Protein AF-A0A1Y1MUL2-F1 (afdb_monomer)

InterPro domains:
  IPR002067 Mitochondrial carrier protein [PR00926] (22-40)
  IPR002067 Mitochondrial carrier protein [PR00926] (65-87)
  IPR002113 ADP/ATP carrier protein, eukaryotic type [PTHR45635] (1-94)
  IPR018108 Mitochondrial carrier protein, transmembrane region [PF00153] (6-52)
  IPR018108 Mitochondrial carrier protein, transmembrane region [PF00153] (57-95)
  IPR018108 Mitochondrial carrier protein, transmembrane region [PS50920] (1-49)
  IPR023395 Mitochondrial carrier protein domain superfamily [G3DSA:1.50.40.10] (1-100)
  IPR023395 Mitochondrial carrier protein domain superfamily [SSF103506] (2-96)

Sequence (100 aa):
EFSGLGNCLAKIFKSDGLVGLYRGFGVSVQGIIIYRAAFFGFYDTAKGILPDPKNTPIVVSWAIAQSVTTVAGIVSYPFDTVRRRMMMQSGRKKTEIIYK

Radius of gyration: 19.59 Å; Cα contacts (8 Å, |Δi|>4): 72; chains: 1; bounding box: 48×25×50 Å

Foldseek 3Di:
DAPDDVSVVVLLCVQPNPCLVCFLVVLVVVLVVQLVVQLVVQLVVVCVPDPDNPPDDPVVNVVSNVVSNVVSCVRSVVSVVVSVVRNVCRNPDPVPRPDD

Organism: Photinus pyralis (NCBI:txid7054)

pLDDT: mean 84.17, std 7.8, range [57.94, 93.19]

Structure (mmCIF, N/CA/C/O backbone):
data_AF-A0A1Y1MUL2-F1
#
_entry.id   AF-A0A1Y1MUL2-F1
#
loop_
_atom_site.group_PDB
_atom_site.id
_atom_site.type_symbol
_atom_site.label_atom_id
_atom_site.label_alt_id
_atom_site.label_comp_id
_atom_site.label_asym_id
_atom_site.label_entity_id
_atom_site.label_seq_id
_atom_site.pdbx_PDB_ins_code
_atom_site.Cartn_x
_atom_site.Cartn_y
_atom_site.Cartn_z
_atom_site.occupancy
_atom_site.B_iso_or_equiv
_atom_site.auth_seq_id
_atom_site.auth_comp_id
_atom_site.auth_asym_id
_atom_site.auth_atom_id
_atom_site.pdbx_PDB_model_num
ATOM 1 N N . GLU A 1 1 ? -18.047 10.915 16.333 1.00 73.75 1 GLU A N 1
ATOM 2 C CA . GLU A 1 1 ? -16.905 11.734 15.877 1.00 73.75 1 GLU A CA 1
ATOM 3 C C . GLU A 1 1 ? -15.685 11.575 16.781 1.00 73.75 1 GLU A C 1
ATOM 5 O O . GLU A 1 1 ? -15.825 11.066 17.902 1.00 73.75 1 GLU A O 1
ATOM 10 N N . PHE A 1 2 ? -14.515 11.957 16.260 1.00 87.62 2 PHE A N 1
ATOM 11 C CA . PHE A 1 2 ? -13.206 11.925 16.920 1.00 87.62 2 PHE A CA 1
ATOM 12 C C . PHE A 1 2 ? -12.630 13.345 16.955 1.00 87.62 2 PHE A C 1
ATOM 14 O O . PHE A 1 2 ? -12.674 14.032 15.942 1.00 87.62 2 PHE A O 1
ATOM 21 N N . SER A 1 3 ? -12.070 13.774 18.089 1.00 89.50 3 SER A N 1
ATOM 22 C CA . SER A 1 3 ? -11.489 15.122 18.241 1.00 89.50 3 SER A CA 1
ATOM 23 C C . SER A 1 3 ? -9.996 15.209 17.884 1.00 89.50 3 SER A C 1
ATOM 25 O O . SER A 1 3 ? -9.393 16.266 18.019 1.00 89.50 3 SER A O 1
ATOM 27 N N . GLY A 1 4 ? -9.375 14.095 17.486 1.00 93.19 4 GLY A N 1
ATOM 28 C CA . GLY A 1 4 ? -7.949 14.006 17.166 1.00 93.19 4 GLY A CA 1
ATOM 29 C C . GLY A 1 4 ? -7.442 12.562 17.154 1.00 93.19 4 GLY A C 1
ATOM 30 O O . GLY A 1 4 ? -8.192 11.631 17.464 1.00 93.19 4 GLY A O 1
ATOM 31 N N . LEU A 1 5 ? -6.157 12.374 16.828 1.00 90.56 5 LEU A N 1
ATOM 32 C CA . LEU A 1 5 ? -5.527 11.049 16.719 1.00 90.56 5 LEU A CA 1
ATOM 33 C C . LEU A 1 5 ? -5.602 10.259 18.036 1.00 90.56 5 LEU A C 1
ATOM 35 O O . LEU A 1 5 ? -6.038 9.111 18.038 1.00 90.56 5 LEU A O 1
ATOM 39 N N . GLY A 1 6 ? -5.241 10.887 19.162 1.00 91.56 6 GLY A N 1
ATOM 40 C CA . GLY A 1 6 ? -5.271 10.240 20.480 1.00 91.56 6 GLY A CA 1
ATOM 41 C C . GLY A 1 6 ? -6.682 9.828 20.915 1.00 91.56 6 GLY A C 1
ATOM 42 O O . GLY A 1 6 ? -6.875 8.723 21.414 1.00 91.56 6 GLY A O 1
ATOM 43 N N . ASN A 1 7 ? -7.687 10.672 20.645 1.00 91.94 7 ASN A N 1
ATOM 44 C CA . ASN A 1 7 ? -9.094 10.339 20.894 1.00 91.94 7 ASN A CA 1
ATOM 45 C C . ASN A 1 7 ? -9.538 9.157 20.018 1.00 91.94 7 ASN A C 1
ATOM 47 O O . ASN A 1 7 ? -10.161 8.226 20.520 1.00 91.94 7 ASN A O 1
ATOM 51 N N . CYS A 1 8 ? -9.159 9.148 18.736 1.00 88.81 8 CYS A N 1
ATOM 52 C CA . CYS A 1 8 ? -9.455 8.043 17.827 1.00 88.81 8 CYS A CA 1
ATOM 53 C C . CYS A 1 8 ? -8.899 6.710 18.340 1.00 88.81 8 CYS A C 1
ATOM 55 O O . CYS A 1 8 ? -9.660 5.759 18.518 1.00 88.81 8 CYS A O 1
ATOM 57 N N . LEU A 1 9 ? -7.606 6.666 18.674 1.00 89.50 9 LEU A N 1
ATOM 58 C CA . LEU A 1 9 ? -6.962 5.457 19.189 1.00 89.50 9 LEU A CA 1
ATOM 59 C C . LEU A 1 9 ? -7.618 4.969 20.487 1.00 89.50 9 LEU A C 1
ATOM 61 O O . LEU A 1 9 ? -7.996 3.802 20.573 1.00 89.50 9 LEU A O 1
ATOM 65 N N . ALA A 1 10 ? -7.822 5.857 21.465 1.00 90.38 10 ALA A N 1
ATOM 66 C CA . ALA A 1 10 ? -8.427 5.494 22.747 1.00 90.38 10 ALA A CA 1
ATOM 67 C C . ALA A 1 10 ? -9.876 4.998 22.592 1.00 90.38 10 ALA A C 1
ATOM 69 O O . ALA A 1 10 ? -10.278 4.022 23.228 1.00 90.38 10 ALA A O 1
ATOM 70 N N . LYS A 1 11 ? -10.666 5.646 21.729 1.00 88.25 11 LYS A N 1
ATOM 71 C CA . LYS A 1 11 ? -12.077 5.312 21.512 1.00 88.25 11 LYS A CA 1
ATOM 72 C C . LYS A 1 11 ? -12.247 3.987 20.771 1.00 88.25 11 LYS A C 1
ATOM 74 O O . LYS A 1 11 ? -13.071 3.184 21.199 1.00 88.25 11 LYS A O 1
ATOM 79 N N . ILE A 1 12 ? -11.441 3.733 19.735 1.00 87.00 12 ILE A N 1
ATOM 80 C CA . ILE A 1 12 ? -11.434 2.451 19.013 1.00 87.00 12 ILE A CA 1
ATOM 81 C C . ILE A 1 12 ? -10.930 1.316 19.908 1.00 87.00 12 ILE A C 1
ATOM 83 O O . ILE A 1 12 ? -11.531 0.243 19.934 1.00 87.00 12 ILE A O 1
ATOM 87 N N . PHE A 1 13 ? -9.872 1.558 20.686 1.00 87.94 13 PHE A N 1
ATOM 88 C CA . PHE A 1 13 ? -9.352 0.568 21.627 1.00 87.94 13 PHE A CA 1
ATOM 89 C C . PHE A 1 13 ? -10.385 0.210 22.704 1.00 87.94 13 PHE A C 1
ATOM 91 O O . PHE A 1 13 ? -10.550 -0.959 23.037 1.00 87.94 13 PHE A O 1
ATOM 98 N N . LYS A 1 14 ? -11.142 1.191 23.209 1.00 86.31 14 LYS A N 1
ATOM 99 C CA . LYS A 1 14 ? -12.209 0.941 24.188 1.00 86.31 14 LYS A CA 1
ATOM 100 C C . LYS A 1 14 ? -13.401 0.173 23.597 1.00 86.31 14 LYS A C 1
ATOM 102 O O . LYS A 1 14 ? -14.035 -0.577 24.332 1.00 86.31 14 LYS A O 1
ATOM 107 N N . SER A 1 15 ? -13.725 0.353 22.312 1.00 84.81 15 SER A N 1
ATOM 108 C CA . SER A 1 15 ? -14.850 -0.345 21.665 1.00 84.81 15 SER A CA 1
ATOM 109 C C . SER A 1 15 ? -14.504 -1.747 21.161 1.00 84.81 15 SER A C 1
ATOM 111 O O . SER A 1 15 ? -15.247 -2.688 21.423 1.00 84.81 15 SER A O 1
ATOM 113 N N . ASP A 1 16 ? -13.389 -1.881 20.440 1.00 79.94 16 ASP A N 1
ATOM 114 C CA . ASP A 1 16 ? -13.038 -3.080 19.661 1.00 79.94 16 ASP A CA 1
ATOM 115 C C . ASP A 1 16 ? -11.678 -3.682 20.069 1.00 79.94 16 ASP A C 1
ATOM 117 O O . ASP A 1 16 ? -11.226 -4.674 19.486 1.00 79.94 16 ASP A O 1
ATOM 121 N N . GLY A 1 17 ? -11.002 -3.097 21.063 1.00 86.12 17 GLY A N 1
ATOM 122 C CA . GLY A 1 17 ? -9.688 -3.544 21.520 1.00 86.12 17 GLY A CA 1
ATOM 123 C C . GLY A 1 17 ? -8.594 -3.403 20.458 1.00 86.12 17 GLY A C 1
ATOM 124 O O . GLY A 1 17 ? -8.669 -2.585 19.537 1.00 86.12 17 GLY A O 1
ATOM 125 N N . LEU A 1 18 ? -7.565 -4.247 20.577 1.00 85.38 18 LEU A N 1
ATOM 126 C CA . LEU A 1 18 ? -6.455 -4.326 19.618 1.00 85.38 18 LEU A CA 1
ATOM 127 C C . LEU A 1 18 ? -6.919 -4.730 18.213 1.00 85.38 18 LEU A C 1
ATOM 129 O O . LEU A 1 18 ? -6.398 -4.225 17.222 1.00 85.38 18 LEU A O 1
ATOM 133 N N . VAL A 1 19 ? -7.925 -5.601 18.112 1.00 82.19 19 VAL A N 1
ATOM 134 C CA . VAL A 1 19 ? -8.425 -6.098 16.820 1.00 82.19 19 VAL A CA 1
ATOM 135 C C . VAL A 1 19 ?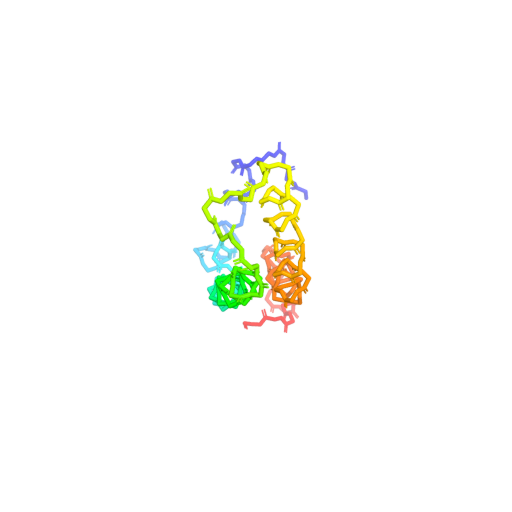 -9.036 -4.965 15.990 1.00 82.19 19 VAL A C 1
ATOM 137 O O . VAL A 1 19 ? -8.836 -4.919 14.778 1.00 82.19 19 VAL A O 1
ATOM 140 N N . GLY A 1 20 ? -9.708 -4.002 16.630 1.00 82.69 20 GLY A N 1
ATOM 141 C CA . GLY A 1 20 ? -10.233 -2.813 15.954 1.00 82.69 20 GLY A CA 1
ATOM 142 C C . GLY A 1 20 ? -9.148 -1.912 15.361 1.00 82.69 20 GLY A C 1
ATOM 143 O O . GLY A 1 20 ? -9.344 -1.342 14.289 1.00 82.69 20 GLY A O 1
ATOM 144 N N . LEU A 1 21 ? -7.986 -1.809 16.011 1.00 86.25 21 LEU A N 1
ATOM 145 C CA . LEU A 1 21 ? -6.868 -0.995 15.517 1.00 86.25 21 LEU A CA 1
ATOM 146 C C . LEU A 1 21 ? -6.153 -1.63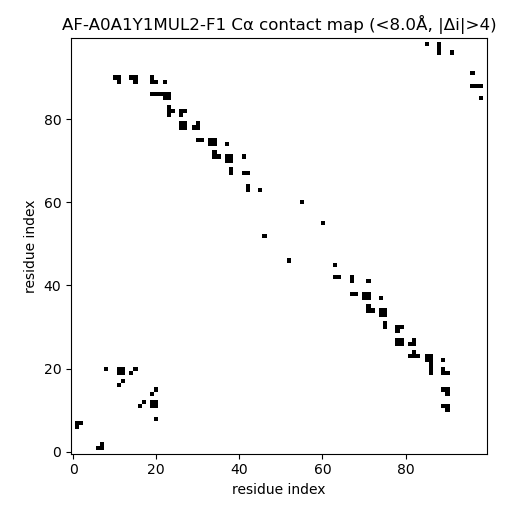9 14.320 1.00 86.25 21 LEU A C 1
ATOM 148 O O . LEU A 1 21 ? -5.719 -0.932 13.415 1.00 86.25 21 LEU A O 1
ATOM 152 N N . TYR A 1 22 ? -6.067 -2.971 14.286 1.00 87.25 22 TYR A N 1
ATOM 153 C CA . TY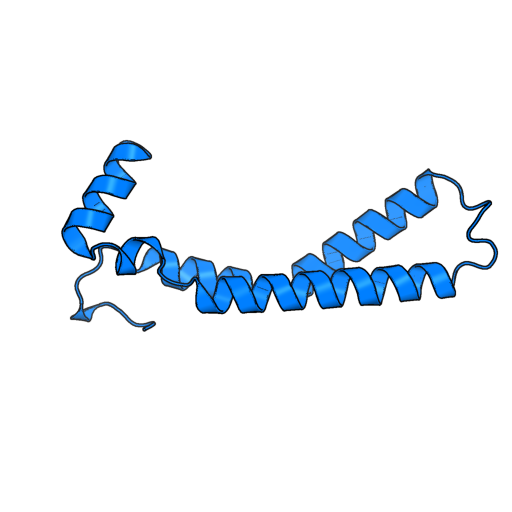R A 1 22 ? -5.389 -3.728 13.221 1.00 87.25 22 TYR A CA 1
ATOM 154 C C . TYR A 1 22 ? -6.343 -4.275 12.152 1.00 87.25 22 TYR A C 1
ATOM 156 O O . TYR A 1 22 ? -5.984 -5.139 11.345 1.00 87.25 22 TYR A O 1
ATOM 164 N N . ARG A 1 23 ? -7.575 -3.768 12.110 1.00 83.75 23 ARG A N 1
ATOM 165 C CA . ARG A 1 23 ? -8.586 -4.229 11.168 1.00 83.75 23 ARG A CA 1
ATOM 166 C C . ARG A 1 23 ? -8.156 -3.958 9.726 1.00 83.75 23 ARG A C 1
ATOM 168 O O . ARG A 1 23 ? -7.866 -2.827 9.346 1.00 83.75 23 ARG A O 1
ATOM 175 N N . GLY A 1 24 ? -8.101 -5.015 8.920 1.00 83.50 24 GLY A N 1
ATOM 176 C CA . GLY A 1 24 ? -7.610 -4.958 7.543 1.00 83.50 24 GLY A CA 1
ATOM 177 C C . GLY A 1 24 ? -6.098 -5.133 7.370 1.00 83.50 24 GLY A C 1
ATOM 178 O O . GLY A 1 24 ? -5.593 -4.932 6.264 1.00 83.50 24 GLY A O 1
ATOM 179 N N . PHE A 1 25 ? -5.375 -5.556 8.414 1.00 88.06 25 PHE A N 1
ATOM 180 C CA . PHE A 1 25 ? -3.945 -5.867 8.331 1.00 88.06 25 PHE A CA 1
ATOM 181 C C . PHE A 1 25 ? -3.623 -6.947 7.281 1.00 88.06 25 PHE A C 1
ATOM 183 O O . PHE A 1 25 ? -2.725 -6.746 6.472 1.00 88.06 25 PHE A O 1
ATOM 190 N N . GLY A 1 26 ? -4.390 -8.043 7.213 1.00 87.94 26 GLY A N 1
ATOM 191 C CA . GLY A 1 26 ? -4.150 -9.117 6.234 1.00 87.94 26 GLY A CA 1
ATOM 192 C C . GLY A 1 26 ? -4.204 -8.638 4.777 1.00 87.94 26 GLY A C 1
ATOM 193 O O . GLY A 1 26 ? -3.272 -8.865 4.008 1.00 87.94 26 GLY A O 1
ATOM 194 N N . VAL A 1 27 ? -5.241 -7.876 4.416 1.00 87.88 27 VAL A N 1
ATOM 195 C CA . VAL A 1 27 ? -5.361 -7.275 3.073 1.00 87.88 27 VAL A CA 1
ATOM 196 C C . VAL A 1 27 ? -4.288 -6.212 2.836 1.00 87.88 27 VAL A C 1
ATOM 198 O O . VAL A 1 27 ? -3.796 -6.083 1.718 1.00 87.88 27 VAL A O 1
ATOM 201 N N . SER A 1 28 ? -3.856 -5.494 3.877 1.00 88.25 28 SER A N 1
ATOM 202 C CA . SER A 1 28 ? -2.711 -4.582 3.776 1.00 88.25 28 SER A CA 1
ATOM 203 C C . SER A 1 28 ? -1.413 -5.316 3.423 1.00 88.25 28 SER A C 1
ATOM 205 O O . SER A 1 28 ? -0.636 -4.807 2.616 1.00 88.25 28 SER A O 1
ATOM 207 N N . VAL A 1 29 ? -1.170 -6.493 4.008 1.00 91.56 29 VAL A N 1
ATOM 208 C CA . VAL A 1 29 ? 0.008 -7.318 3.698 1.00 91.56 29 VAL A CA 1
ATOM 209 C C . VAL A 1 29 ? -0.070 -7.846 2.264 1.00 91.56 29 VAL A C 1
ATOM 211 O O . VAL A 1 29 ? 0.900 -7.761 1.514 1.00 91.56 29 VAL A O 1
ATOM 214 N N . GLN A 1 30 ? -1.234 -8.324 1.832 1.00 90.12 30 GLN A N 1
ATOM 215 C CA . GLN A 1 30 ? -1.401 -8.780 0.452 1.00 90.12 30 GLN A CA 1
ATOM 216 C C . GLN A 1 30 ? -1.218 -7.633 -0.556 1.00 90.12 30 GLN A C 1
ATOM 218 O O . GLN A 1 30 ? -0.513 -7.788 -1.552 1.00 90.12 30 GLN A O 1
ATOM 223 N N . GLY A 1 31 ? -1.768 -6.453 -0.252 1.00 88.94 31 GLY A N 1
ATOM 224 C CA . GLY A 1 31 ? -1.612 -5.252 -1.070 1.00 88.94 31 GLY A CA 1
ATOM 225 C C . GLY A 1 31 ? -0.154 -4.808 -1.218 1.00 88.94 31 GLY A C 1
ATOM 226 O O . GLY A 1 31 ? 0.257 -4.473 -2.327 1.00 88.94 31 GLY A O 1
ATOM 227 N N . ILE A 1 32 ? 0.656 -4.854 -0.148 1.00 89.69 32 ILE A N 1
ATOM 228 C CA . ILE A 1 32 ? 2.072 -4.451 -0.238 1.00 89.69 32 ILE A CA 1
ATOM 229 C C . ILE A 1 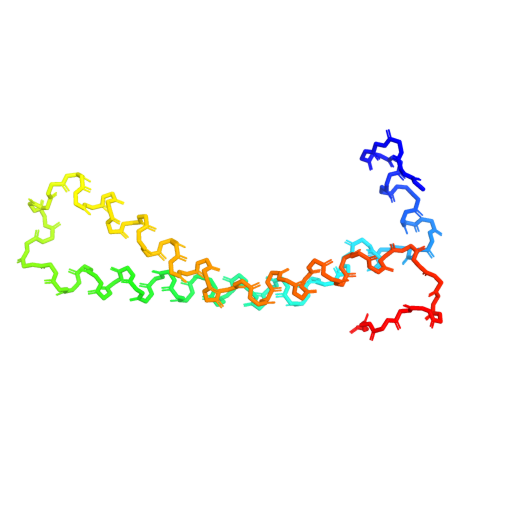32 ? 2.921 -5.453 -1.025 1.00 89.69 32 ILE A C 1
ATOM 231 O O . ILE A 1 32 ? 3.827 -5.041 -1.752 1.00 89.69 32 ILE A O 1
ATOM 235 N N . ILE A 1 33 ? 2.612 -6.751 -0.925 1.00 91.81 33 ILE A N 1
ATOM 236 C CA . ILE A 1 33 ? 3.279 -7.791 -1.718 1.00 91.81 33 ILE A CA 1
ATOM 237 C C . ILE A 1 33 ? 2.990 -7.569 -3.203 1.00 91.81 33 ILE A C 1
ATOM 239 O O . ILE A 1 33 ? 3.924 -7.519 -4.000 1.00 91.81 33 ILE A O 1
ATOM 243 N N . ILE A 1 34 ? 1.722 -7.360 -3.568 1.00 90.44 34 ILE A N 1
ATOM 244 C CA . ILE A 1 34 ? 1.311 -7.123 -4.959 1.00 90.44 34 ILE A CA 1
ATOM 245 C C . ILE A 1 34 ? 1.912 -5.824 -5.494 1.00 90.44 34 ILE A C 1
ATOM 247 O O . ILE A 1 34 ? 2.455 -5.817 -6.595 1.00 90.44 34 ILE A O 1
ATOM 251 N N . TYR A 1 35 ? 1.878 -4.747 -4.705 1.00 89.00 35 TYR A N 1
ATOM 252 C CA . TYR A 1 35 ? 2.497 -3.478 -5.078 1.00 89.00 35 TYR A CA 1
ATOM 253 C C . TYR A 1 35 ? 3.988 -3.649 -5.382 1.00 89.00 35 TYR A C 1
ATOM 255 O O . TYR A 1 35 ? 4.454 -3.195 -6.424 1.00 89.00 35 TYR A O 1
ATOM 263 N N . ARG A 1 36 ? 4.743 -4.336 -4.511 1.00 89.19 36 ARG A N 1
ATOM 264 C CA . ARG A 1 36 ? 6.177 -4.558 -4.739 1.00 89.19 36 ARG A CA 1
ATOM 265 C C . ARG A 1 36 ? 6.454 -5.501 -5.900 1.00 89.19 36 ARG A C 1
ATOM 267 O O . ARG A 1 36 ? 7.362 -5.217 -6.671 1.00 89.19 36 ARG A O 1
ATOM 274 N N . ALA A 1 37 ? 5.687 -6.578 -6.043 1.00 91.00 37 ALA A N 1
ATOM 275 C CA . ALA A 1 37 ? 5.829 -7.501 -7.165 1.00 91.00 37 ALA A CA 1
ATOM 276 C C . ALA A 1 37 ? 5.594 -6.784 -8.503 1.00 91.00 37 ALA A C 1
ATOM 278 O O . ALA A 1 37 ? 6.414 -6.899 -9.410 1.00 91.00 37 ALA A O 1
ATOM 279 N N . ALA A 1 38 ? 4.528 -5.982 -8.594 1.00 89.88 38 ALA A N 1
ATOM 280 C CA . ALA A 1 38 ? 4.246 -5.158 -9.763 1.00 89.88 38 ALA A CA 1
ATOM 281 C C . ALA A 1 38 ? 5.359 -4.129 -9.998 1.00 89.88 38 ALA A C 1
ATOM 283 O O . ALA A 1 38 ? 5.870 -4.026 -11.108 1.00 89.88 38 ALA A O 1
ATOM 284 N N . PHE A 1 39 ? 5.780 -3.407 -8.958 1.00 88.75 39 PHE A N 1
ATOM 285 C CA . PHE A 1 39 ? 6.828 -2.395 -9.069 1.00 88.75 39 PHE A CA 1
ATOM 286 C C . PHE A 1 39 ? 8.139 -2.980 -9.608 1.00 88.75 39 PHE A C 1
ATOM 288 O O . PHE A 1 39 ? 8.651 -2.480 -10.604 1.00 88.75 39 PHE A O 1
ATOM 295 N N . PHE A 1 40 ? 8.659 -4.053 -9.003 1.00 88.12 40 PHE A N 1
ATOM 296 C CA . PHE A 1 40 ? 9.896 -4.685 -9.473 1.00 88.12 40 PHE A CA 1
ATOM 297 C C . PHE A 1 40 ? 9.725 -5.306 -10.861 1.00 88.12 40 PHE A C 1
ATOM 299 O O . PHE A 1 40 ? 10.563 -5.072 -11.726 1.00 88.12 40 PHE A O 1
ATOM 306 N N . GLY A 1 41 ? 8.613 -6.002 -11.118 1.00 89.38 41 GLY A N 1
ATOM 307 C CA . GLY A 1 41 ? 8.355 -6.612 -12.423 1.00 89.38 41 GLY A CA 1
ATOM 308 C C . GLY A 1 41 ? 8.304 -5.588 -13.561 1.00 89.38 41 GLY A C 1
ATOM 309 O O . GLY A 1 41 ? 8.976 -5.754 -14.580 1.00 89.38 41 GLY A O 1
ATOM 310 N N . PHE A 1 42 ? 7.557 -4.495 -13.385 1.00 87.31 42 PHE A N 1
ATOM 311 C CA . PHE A 1 42 ? 7.471 -3.433 -14.389 1.00 87.31 42 PHE A CA 1
ATOM 312 C C . PHE A 1 42 ? 8.779 -2.650 -14.519 1.00 87.31 42 PHE A C 1
ATOM 314 O O . PHE A 1 42 ? 9.155 -2.290 -15.633 1.00 87.31 42 PHE A O 1
ATOM 321 N N . TYR A 1 43 ? 9.489 -2.405 -13.417 1.00 85.50 43 TYR A N 1
ATOM 322 C CA . TYR A 1 43 ? 10.758 -1.683 -13.448 1.00 85.50 43 TYR A CA 1
ATOM 323 C C . TYR A 1 43 ? 11.862 -2.472 -14.161 1.00 85.50 43 TYR A C 1
ATOM 325 O O . TYR A 1 43 ? 12.557 -1.911 -15.010 1.00 85.50 43 TYR A O 1
ATOM 333 N N . ASP A 1 44 ? 11.986 -3.770 -13.878 1.00 86.06 44 ASP A N 1
ATOM 334 C CA . ASP A 1 44 ? 12.969 -4.642 -14.529 1.00 86.06 44 ASP A CA 1
ATOM 335 C C . ASP A 1 44 ? 12.643 -4.834 -16.014 1.00 86.06 44 ASP A C 1
ATOM 337 O O . ASP A 1 44 ? 13.538 -4.764 -16.856 1.00 86.06 44 ASP A O 1
ATOM 341 N N . THR A 1 45 ? 11.357 -4.962 -16.358 1.00 86.38 45 THR A N 1
ATOM 342 C CA . THR A 1 45 ? 10.913 -5.019 -17.761 1.00 86.38 45 THR A CA 1
ATOM 343 C C . THR A 1 45 ? 11.237 -3.719 -18.498 1.00 86.38 45 THR A C 1
ATOM 345 O O . THR A 1 45 ? 11.794 -3.750 -19.594 1.00 86.38 45 THR A O 1
ATOM 348 N N . ALA A 1 46 ? 10.951 -2.562 -17.891 1.00 83.31 46 ALA A N 1
ATOM 349 C CA . ALA A 1 46 ? 11.255 -1.265 -18.489 1.00 83.31 46 ALA A CA 1
ATOM 350 C C . ALA A 1 46 ? 12.766 -1.071 -18.692 1.00 83.31 46 ALA A C 1
ATOM 352 O O . ALA A 1 46 ? 13.186 -0.564 -19.732 1.00 83.31 46 ALA A O 1
ATOM 353 N N . LYS A 1 47 ? 13.591 -1.526 -17.740 1.00 77.06 47 LYS A N 1
ATOM 354 C CA . LYS A 1 47 ? 15.055 -1.519 -17.865 1.00 77.06 47 LYS A CA 1
ATOM 355 C C . LYS A 1 47 ? 15.588 -2.494 -18.910 1.00 77.06 47 LYS A C 1
ATOM 357 O O . LYS A 1 47 ? 16.579 -2.167 -19.550 1.00 77.06 47 LYS A O 1
ATOM 362 N N . GLY A 1 48 ? 14.957 -3.651 -19.096 1.00 80.56 48 GLY A N 1
ATOM 363 C CA . GLY A 1 48 ? 15.353 -4.632 -20.111 1.00 80.56 48 GLY A CA 1
ATOM 364 C C . GLY A 1 48 ? 15.058 -4.192 -21.549 1.00 80.56 48 GLY A C 1
ATOM 365 O O . GLY A 1 48 ? 15.735 -4.634 -22.471 1.00 80.56 48 GLY A O 1
ATOM 366 N N . ILE A 1 49 ? 14.074 -3.309 -21.745 1.00 80.56 49 ILE A N 1
ATOM 367 C CA . ILE A 1 49 ? 13.718 -2.744 -23.060 1.00 80.56 49 ILE A CA 1
ATOM 368 C C . ILE A 1 49 ? 14.633 -1.567 -23.440 1.00 80.56 49 ILE A C 1
ATOM 370 O O . ILE A 1 49 ? 14.773 -1.237 -24.618 1.00 80.56 49 ILE A O 1
ATOM 374 N N . LEU A 1 50 ? 15.266 -0.922 -22.458 1.00 78.00 50 LEU A N 1
ATOM 375 C CA . LEU A 1 50 ? 16.175 0.194 -22.693 1.00 78.00 50 LEU A CA 1
ATOM 376 C C . LEU A 1 50 ? 17.454 -0.293 -23.403 1.00 78.00 50 LEU A C 1
ATOM 378 O O . LEU A 1 50 ? 18.175 -1.119 -22.844 1.00 78.00 50 LEU A O 1
ATOM 382 N N . PRO A 1 51 ? 17.784 0.247 -24.593 1.00 66.81 51 PRO A N 1
ATOM 383 C CA . PRO A 1 51 ? 18.947 -0.194 -25.363 1.00 66.81 51 PRO A CA 1
ATOM 384 C C . PRO A 1 51 ? 20.285 0.150 -24.695 1.00 66.81 51 PRO A C 1
ATOM 386 O O . PRO A 1 51 ? 21.282 -0.499 -24.993 1.00 66.81 51 PRO A O 1
ATOM 389 N N . ASP A 1 52 ? 20.318 1.138 -23.788 1.00 68.06 52 ASP A N 1
ATOM 390 C CA . ASP A 1 52 ? 21.547 1.548 -23.102 1.00 68.06 52 ASP A CA 1
ATOM 391 C C . ASP A 1 52 ? 21.292 1.997 -21.639 1.00 68.06 52 ASP A C 1
ATOM 393 O O . ASP A 1 52 ? 21.155 3.192 -21.336 1.00 68.06 52 ASP A O 1
ATOM 397 N N . PRO A 1 53 ? 21.205 1.049 -20.684 1.00 62.94 53 PRO A N 1
ATOM 398 C CA . PRO A 1 53 ? 20.802 1.326 -19.299 1.00 62.94 53 PRO A CA 1
ATOM 399 C C . PRO A 1 53 ? 21.748 2.264 -18.532 1.00 62.94 53 PRO A C 1
ATOM 401 O O . PRO A 1 53 ? 21.351 2.843 -17.522 1.00 62.94 53 PRO A O 1
ATOM 404 N N . LYS A 1 54 ? 23.007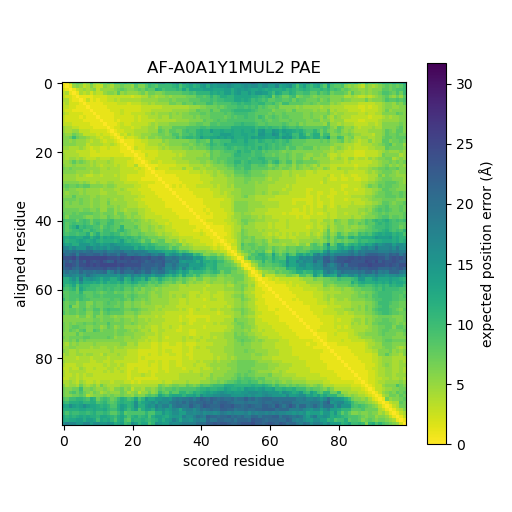 2.399 -18.976 1.00 65.31 54 LYS A N 1
ATOM 405 C CA . LYS A 1 54 ? 24.040 3.218 -18.313 1.00 65.31 54 LYS A CA 1
ATOM 406 C C . LYS A 1 54 ? 24.113 4.660 -18.823 1.00 65.31 54 LYS A C 1
ATOM 408 O O . LYS A 1 54 ? 24.554 5.520 -18.070 1.00 65.31 54 LYS A O 1
ATOM 413 N N . ASN A 1 55 ? 23.654 4.927 -20.048 1.00 70.62 55 ASN A N 1
ATOM 414 C CA . ASN A 1 55 ? 23.638 6.264 -20.665 1.00 70.62 55 ASN A CA 1
ATOM 415 C C . ASN A 1 55 ? 22.227 6.871 -20.743 1.00 70.62 55 ASN A C 1
ATOM 417 O O . ASN A 1 55 ? 22.000 7.861 -21.437 1.00 70.62 55 ASN A O 1
ATOM 421 N N . THR A 1 56 ? 21.255 6.290 -20.035 1.00 71.75 56 THR A N 1
ATOM 422 C CA . THR A 1 56 ? 19.885 6.803 -20.029 1.00 71.75 56 THR A CA 1
ATOM 423 C C . THR A 1 56 ? 19.835 8.160 -19.309 1.00 71.75 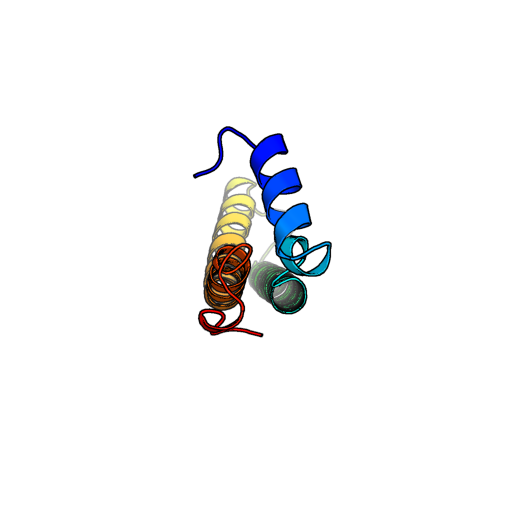56 THR A C 1
ATOM 425 O O . THR A 1 56 ? 20.244 8.243 -18.148 1.00 71.75 56 THR A O 1
ATOM 428 N N . PRO A 1 57 ? 19.300 9.228 -19.934 1.00 81.94 57 PRO A N 1
ATOM 429 C CA . PRO A 1 57 ? 19.149 10.520 -19.275 1.00 81.94 57 PRO A CA 1
ATOM 430 C C . PRO A 1 57 ? 18.348 10.401 -17.974 1.00 81.94 57 PRO A C 1
ATOM 432 O O . PRO A 1 57 ? 17.363 9.658 -17.901 1.00 81.94 57 PRO A O 1
ATOM 435 N N . ILE A 1 58 ? 18.722 11.182 -16.956 1.00 83.00 58 ILE A N 1
ATOM 436 C CA . ILE A 1 58 ? 18.066 11.178 -15.633 1.00 83.00 58 ILE A CA 1
ATOM 437 C C . ILE A 1 58 ? 16.550 11.393 -15.764 1.00 83.00 58 ILE A C 1
ATOM 439 O O . ILE A 1 58 ? 15.771 10.737 -15.077 1.00 83.00 58 ILE A O 1
ATOM 443 N N . VAL A 1 59 ? 16.123 12.248 -16.699 1.00 85.00 59 VAL A N 1
ATOM 444 C CA . VAL A 1 59 ? 14.705 12.536 -16.975 1.00 85.00 59 VAL A CA 1
ATOM 445 C C . VAL A 1 59 ? 13.947 11.295 -17.453 1.00 85.00 59 VAL A C 1
ATOM 447 O O . VAL A 1 59 ? 12.826 11.058 -17.014 1.00 85.00 59 VAL A O 1
ATOM 450 N N . VAL A 1 60 ? 14.561 10.467 -18.304 1.00 83.00 60 VAL A N 1
ATOM 451 C CA . VAL A 1 60 ? 13.938 9.234 -18.812 1.00 83.00 60 VAL A CA 1
ATOM 452 C C . VAL A 1 60 ? 13.840 8.195 -17.696 1.00 83.00 60 VAL A C 1
ATOM 454 O O . VAL A 1 60 ? 12.787 7.592 -17.509 1.00 83.00 60 VAL A O 1
ATOM 457 N N . SER A 1 61 ? 14.890 8.046 -16.884 1.00 81.44 61 SER A N 1
ATOM 458 C CA . SER A 1 61 ? 14.860 7.158 -15.712 1.00 81.44 61 SER A CA 1
ATOM 459 C C . SER A 1 61 ? 13.808 7.590 -14.684 1.00 81.44 61 SER A C 1
ATOM 461 O O . SER A 1 61 ? 13.116 6.748 -14.109 1.00 81.44 61 SER A O 1
ATOM 463 N N . TRP A 1 62 ? 13.648 8.899 -14.480 1.00 85.38 62 TRP A N 1
ATOM 464 C CA . TRP A 1 62 ? 12.611 9.462 -13.618 1.00 85.38 62 TRP A CA 1
ATOM 465 C C . TRP A 1 62 ? 11.205 9.223 -14.183 1.00 85.38 62 TRP A C 1
ATOM 467 O O . TRP A 1 62 ? 10.327 8.777 -13.447 1.00 85.38 62 TRP A O 1
ATOM 477 N N . ALA A 1 63 ? 10.997 9.439 -15.485 1.00 87.94 63 ALA A N 1
ATOM 478 C CA . ALA A 1 63 ? 9.716 9.189 -16.144 1.00 87.94 63 ALA A CA 1
ATOM 479 C C . ALA A 1 63 ? 9.311 7.708 -16.060 1.00 87.94 63 ALA A C 1
ATOM 481 O O . ALA A 1 63 ? 8.165 7.395 -15.730 1.00 87.94 63 ALA A O 1
ATOM 482 N N . ILE A 1 64 ? 10.263 6.793 -16.265 1.00 86.44 64 ILE A N 1
ATOM 483 C CA . ILE A 1 64 ? 10.041 5.353 -16.096 1.00 86.44 64 ILE A CA 1
ATOM 484 C C . ILE A 1 64 ? 9.669 5.045 -14.644 1.00 86.44 64 ILE A C 1
ATOM 486 O O . ILE A 1 64 ? 8.654 4.392 -14.408 1.00 86.44 64 ILE A O 1
ATOM 490 N N . ALA A 1 65 ? 10.406 5.573 -13.664 1.00 86.44 65 ALA A N 1
ATOM 491 C CA . ALA A 1 65 ? 10.089 5.371 -12.251 1.00 86.44 65 ALA A CA 1
ATOM 492 C C . ALA A 1 65 ? 8.680 5.873 -11.880 1.00 86.44 65 ALA A C 1
ATOM 494 O O 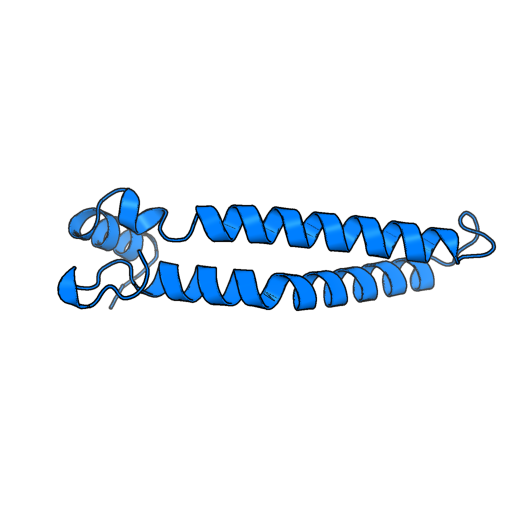. ALA A 1 65 ? 7.951 5.170 -11.176 1.00 86.44 65 ALA A O 1
ATOM 495 N N . GLN A 1 66 ? 8.266 7.043 -12.379 1.00 90.94 66 GLN A N 1
ATOM 496 C CA . GLN A 1 66 ? 6.910 7.561 -12.168 1.00 90.94 66 GLN A CA 1
ATOM 497 C C . GLN A 1 66 ? 5.861 6.651 -12.809 1.00 90.94 66 GLN A C 1
ATOM 499 O O . GLN A 1 66 ? 4.933 6.227 -12.126 1.00 90.94 66 GLN A O 1
ATOM 504 N N . SER A 1 67 ? 6.045 6.275 -14.078 1.00 89.94 67 SER A N 1
ATOM 505 C CA . SER A 1 67 ? 5.097 5.409 -14.790 1.00 89.94 67 SER A CA 1
ATOM 506 C C . SER A 1 67 ? 4.907 4.056 -14.096 1.00 89.94 67 SER A C 1
ATOM 508 O O . SER A 1 67 ? 3.776 3.636 -13.855 1.00 89.94 67 SER A O 1
ATOM 510 N N . VAL A 1 68 ? 6.002 3.418 -13.672 1.00 89.31 68 VAL A N 1
ATOM 511 C CA . VAL A 1 68 ? 5.976 2.142 -12.952 1.00 89.31 68 VAL A CA 1
ATOM 512 C C . VAL A 1 68 ? 5.281 2.291 -11.600 1.00 89.31 68 VAL A C 1
ATOM 514 O O . VAL A 1 68 ? 4.464 1.447 -11.233 1.00 89.31 68 VAL A O 1
ATOM 517 N N . THR A 1 69 ? 5.546 3.383 -10.878 1.00 89.75 69 THR A N 1
ATOM 518 C CA . THR A 1 69 ? 4.879 3.672 -9.600 1.00 89.75 69 THR A CA 1
ATOM 519 C C . THR A 1 69 ? 3.375 3.855 -9.790 1.00 89.75 69 THR A C 1
ATOM 521 O O . THR A 1 69 ? 2.587 3.291 -9.030 1.00 89.75 69 THR A O 1
ATOM 524 N N . THR A 1 70 ? 2.957 4.596 -10.820 1.00 91.62 70 THR A N 1
ATOM 525 C CA . THR A 1 70 ? 1.540 4.806 -11.136 1.00 91.62 70 THR A CA 1
ATOM 526 C C . THR A 1 70 ? 0.849 3.491 -11.484 1.00 91.62 70 THR A C 1
ATOM 528 O O . THR A 1 70 ? -0.208 3.199 -10.927 1.00 91.62 70 THR A O 1
ATOM 531 N N . VAL A 1 71 ? 1.450 2.660 -12.340 1.00 91.19 71 VAL A N 1
ATOM 532 C CA . VAL A 1 71 ? 0.875 1.362 -12.728 1.00 91.19 71 VAL A CA 1
ATOM 533 C C . VAL A 1 71 ? 0.798 0.414 -11.529 1.00 91.19 71 VAL A C 1
ATOM 535 O O . VAL A 1 71 ? -0.261 -0.158 -11.275 1.00 91.19 71 VAL A O 1
ATOM 538 N N . ALA A 1 72 ? 1.866 0.293 -10.735 1.00 88.75 72 ALA A N 1
ATOM 539 C CA . ALA A 1 72 ? 1.858 -0.524 -9.519 1.00 88.75 72 ALA A CA 1
ATOM 540 C C . ALA A 1 72 ? 0.811 -0.031 -8.500 1.00 88.75 72 ALA A C 1
ATOM 542 O O . ALA A 1 72 ? 0.133 -0.832 -7.846 1.00 88.75 72 ALA A O 1
ATOM 543 N N . GLY A 1 73 ? 0.631 1.289 -8.397 1.00 88.44 73 GLY A N 1
ATOM 544 C CA . GLY A 1 73 ? -0.415 1.913 -7.591 1.00 88.44 73 GLY A CA 1
ATOM 545 C C . GLY A 1 73 ? -1.821 1.546 -8.067 1.00 88.44 73 GLY A C 1
ATOM 546 O O . GLY A 1 73 ? -2.647 1.150 -7.250 1.00 88.44 73 GLY A O 1
ATOM 547 N N . ILE A 1 74 ? -2.083 1.593 -9.376 1.00 92.25 74 ILE A N 1
ATOM 548 C CA . ILE A 1 74 ? -3.380 1.210 -9.961 1.00 92.25 74 ILE A CA 1
ATOM 549 C C . ILE A 1 74 ? -3.666 -0.280 -9.733 1.00 92.25 74 ILE A C 1
ATOM 551 O O . ILE A 1 74 ? -4.763 -0.636 -9.307 1.00 92.25 74 ILE A O 1
ATOM 555 N N . VAL A 1 75 ? -2.674 -1.149 -9.948 1.00 89.38 75 VAL A N 1
ATOM 556 C CA . VAL A 1 75 ? -2.813 -2.605 -9.760 1.00 89.38 75 VAL A CA 1
ATOM 557 C C . VAL A 1 75 ? -3.112 -2.962 -8.302 1.00 89.38 75 VAL A C 1
ATOM 559 O O . VAL A 1 75 ? -3.921 -3.848 -8.030 1.00 89.38 75 VAL A O 1
ATOM 562 N N . SER A 1 76 ? -2.494 -2.265 -7.347 1.00 89.19 76 SER A N 1
ATOM 563 C 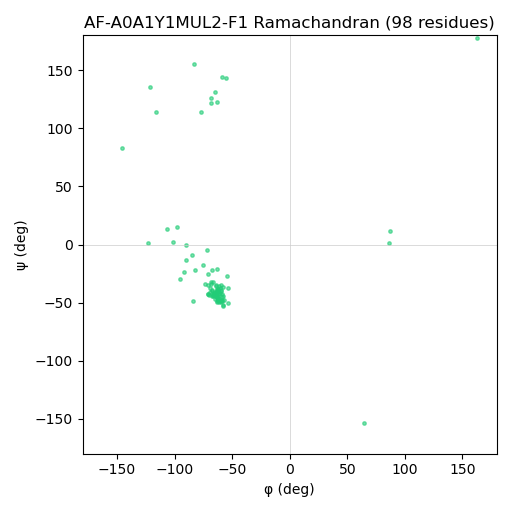CA . SER A 1 76 ? -2.716 -2.501 -5.912 1.00 89.19 76 SER A CA 1
ATOM 564 C C . SER A 1 76 ? -3.926 -1.750 -5.336 1.00 89.19 76 SER A C 1
ATOM 566 O O . SER A 1 76 ? -4.354 -2.040 -4.214 1.00 89.19 76 SER A O 1
ATOM 568 N N . TYR A 1 77 ? -4.534 -0.838 -6.098 1.00 90.19 77 TYR A N 1
ATOM 569 C CA . TYR A 1 77 ? -5.633 0.016 -5.646 1.00 90.19 77 TYR A CA 1
ATOM 570 C C . TYR A 1 77 ? -6.881 -0.732 -5.137 1.00 90.19 77 TYR A C 1
ATOM 572 O O . TYR A 1 77 ? -7.472 -0.288 -4.145 1.00 90.19 77 TYR A O 1
ATOM 580 N N . PRO A 1 78 ? -7.295 -1.879 -5.720 1.00 90.12 78 PRO A N 1
ATOM 581 C CA . PRO A 1 78 ? -8.405 -2.660 -5.176 1.00 90.12 78 PRO A CA 1
ATOM 582 C C . PRO A 1 78 ? -8.136 -3.135 -3.742 1.00 90.12 78 PRO A C 1
ATOM 584 O O . PRO A 1 78 ? -9.014 -3.044 -2.882 1.00 90.12 78 PRO A O 1
ATOM 587 N N . PHE A 1 79 ? -6.905 -3.563 -3.447 1.00 89.19 79 PHE A N 1
ATOM 588 C CA . PHE A 1 79 ? -6.506 -3.990 -2.103 1.00 89.19 79 PHE A CA 1
ATOM 589 C C . PHE A 1 79 ? -6.487 -2.815 -1.127 1.00 89.19 79 PHE A C 1
ATOM 591 O O . PHE A 1 79 ? -6.969 -2.951 -0.001 1.00 89.19 79 PHE A O 1
ATOM 598 N N . ASP A 1 80 ? -6.011 -1.643 -1.559 1.00 88.31 80 ASP A N 1
ATOM 599 C CA . ASP A 1 80 ? -6.069 -0.433 -0.732 1.00 88.31 80 ASP A CA 1
ATOM 600 C C . ASP A 1 80 ? -7.520 -0.014 -0.442 1.00 88.31 80 ASP A C 1
ATOM 602 O O . ASP A 1 80 ? -7.870 0.326 0.691 1.00 88.31 80 ASP A O 1
ATOM 606 N N . THR A 1 81 ? -8.404 -0.136 -1.433 1.00 90.75 81 THR A N 1
ATOM 607 C CA . THR A 1 81 ? -9.834 0.158 -1.278 1.00 90.75 81 THR A CA 1
ATOM 608 C C . THR A 1 81 ? -10.473 -0.754 -0.231 1.00 90.75 81 THR A C 1
ATOM 610 O O . THR A 1 81 ? -11.134 -0.269 0.692 1.00 90.75 81 THR A O 1
ATOM 613 N N . VAL A 1 82 ? -10.250 -2.068 -0.321 1.00 88.50 82 VAL A N 1
ATOM 614 C CA . VAL A 1 82 ? -10.801 -3.037 0.640 1.00 88.50 82 VAL A CA 1
ATOM 615 C C . VAL A 1 82 ? -10.195 -2.829 2.032 1.00 88.50 82 VAL A C 1
ATOM 617 O O . VAL A 1 82 ? -10.932 -2.803 3.021 1.00 88.50 82 VAL A O 1
ATOM 620 N N . ARG A 1 83 ? -8.882 -2.579 2.127 1.00 87.62 83 ARG A N 1
ATOM 621 C CA . ARG A 1 83 ? -8.202 -2.227 3.385 1.00 87.62 83 ARG A CA 1
ATOM 622 C C . ARG A 1 83 ? -8.883 -1.040 4.067 1.00 87.62 83 ARG A C 1
ATOM 624 O O . ARG A 1 83 ? -9.234 -1.136 5.243 1.00 87.62 83 ARG A O 1
ATOM 631 N N . ARG A 1 84 ? -9.119 0.057 3.339 1.00 88.12 84 ARG A N 1
ATOM 632 C CA . ARG A 1 84 ? -9.782 1.252 3.891 1.00 88.12 84 ARG A CA 1
ATOM 633 C C . ARG A 1 84 ? -11.226 0.969 4.290 1.00 88.12 84 ARG A C 1
ATOM 635 O O . ARG A 1 84 ? -11.656 1.406 5.355 1.00 88.12 84 ARG A O 1
ATOM 642 N N . ARG A 1 85 ? -11.972 0.205 3.486 1.00 88.25 85 ARG A N 1
ATOM 643 C CA . ARG A 1 85 ? -13.348 -0.199 3.828 1.00 88.25 85 ARG A CA 1
ATOM 644 C C . ARG A 1 85 ? -13.403 -0.993 5.133 1.00 88.25 85 ARG A C 1
ATOM 646 O O . ARG A 1 85 ? -14.315 -0.756 5.919 1.00 88.25 85 ARG A O 1
ATOM 653 N N . MET A 1 86 ? -12.432 -1.870 5.385 1.00 85.12 86 MET A N 1
ATOM 654 C CA . MET A 1 86 ? -12.333 -2.612 6.645 1.00 85.12 86 MET A CA 1
ATOM 655 C C . MET A 1 86 ? -11.947 -1.719 7.827 1.00 85.12 86 MET A C 1
ATOM 657 O O . MET A 1 86 ? -12.578 -1.811 8.875 1.00 85.12 86 MET A O 1
ATOM 661 N N . MET A 1 87 ? -10.979 -0.812 7.664 1.00 85.62 87 MET A N 1
ATOM 662 C CA . MET A 1 87 ? -10.584 0.129 8.727 1.00 85.62 87 MET A CA 1
ATOM 663 C C . MET A 1 87 ? -11.745 1.035 9.169 1.00 85.62 87 MET A C 1
ATOM 665 O O . MET A 1 87 ? -11.900 1.321 10.352 1.00 85.62 87 MET A O 1
ATOM 669 N N . MET A 1 88 ? -12.622 1.423 8.237 1.00 87.19 88 MET A N 1
ATOM 670 C CA . MET A 1 88 ? -13.812 2.237 8.524 1.00 87.19 88 MET A CA 1
ATOM 671 C C . MET A 1 88 ? -14.933 1.487 9.269 1.00 87.19 88 MET A C 1
ATOM 673 O O . MET A 1 88 ? -15.947 2.096 9.624 1.00 87.19 88 MET A O 1
ATOM 677 N N . GLN A 1 89 ? -14.790 0.178 9.497 1.00 83.12 89 GLN A N 1
ATOM 678 C CA . GLN A 1 89 ? -15.727 -0.599 10.315 1.00 83.12 89 GLN A CA 1
ATOM 679 C C . GLN A 1 89 ? -15.353 -0.631 11.795 1.00 83.12 89 GLN A C 1
ATOM 681 O O . GLN A 1 89 ? -16.176 -1.042 12.613 1.00 83.12 89 GLN A O 1
ATOM 686 N N . SER A 1 90 ? -14.141 -0.213 12.153 1.00 79.62 90 SER A N 1
ATOM 687 C CA . SER A 1 90 ? -13.718 -0.143 13.548 1.00 79.62 90 SER A CA 1
ATOM 688 C C . SER A 1 90 ? -14.548 0.894 14.313 1.00 79.62 90 SER A C 1
ATOM 690 O O . SER A 1 90 ? -14.744 2.020 13.853 1.00 79.62 90 SER A O 1
ATOM 692 N N . GLY A 1 91 ? -15.067 0.503 15.477 1.00 75.69 91 GLY A N 1
ATOM 693 C CA . GLY A 1 91 ? -15.952 1.312 16.317 1.00 75.69 91 GLY A CA 1
ATOM 694 C C . GLY A 1 91 ? -17.444 1.218 15.971 1.00 75.69 91 GLY A C 1
ATOM 695 O O . GLY A 1 91 ? -18.250 1.882 16.629 1.00 75.69 91 GLY A O 1
ATOM 696 N N . ARG A 1 92 ? -17.839 0.411 14.974 1.00 80.19 92 ARG A N 1
ATOM 697 C CA . ARG A 1 92 ? -19.254 0.088 14.702 1.00 80.19 92 ARG A CA 1
ATOM 698 C C . ARG A 1 92 ? -19.738 -1.056 15.591 1.00 80.19 92 ARG A C 1
ATOM 700 O O . ARG A 1 92 ? -18.953 -1.893 16.030 1.00 80.19 92 ARG A O 1
ATOM 707 N N . LYS A 1 93 ? -21.051 -1.130 15.832 1.00 72.94 93 LYS A N 1
ATOM 708 C CA . LYS A 1 93 ? -21.651 -2.252 16.573 1.00 72.94 93 LYS A CA 1
ATOM 709 C C . LYS A 1 93 ? -21.348 -3.570 15.852 1.00 72.94 93 LYS A C 1
ATOM 711 O O . LYS A 1 93 ? -21.370 -3.616 14.625 1.00 72.94 93 LYS A O 1
ATOM 716 N N . LYS A 1 94 ? -21.124 -4.660 16.600 1.00 65.38 94 LYS A N 1
ATOM 717 C CA . LYS A 1 94 ? -20.769 -5.976 16.028 1.00 65.38 94 LYS A CA 1
ATOM 718 C C . LYS A 1 94 ? -21.757 -6.494 14.971 1.00 65.38 94 LYS A C 1
ATOM 720 O O . LYS A 1 94 ? -21.353 -7.238 14.087 1.00 65.38 94 LYS A O 1
ATOM 725 N N . THR A 1 95 ? -23.019 -6.081 15.047 1.00 65.06 95 THR A N 1
ATOM 726 C CA . THR A 1 95 ? -24.092 -6.395 14.090 1.00 65.06 95 THR A CA 1
ATOM 727 C C . THR A 1 95 ? -24.013 -5.624 12.767 1.00 65.06 95 THR A C 1
ATOM 729 O O . THR A 1 95 ? -24.611 -6.054 11.791 1.00 65.06 95 THR A O 1
ATOM 732 N N . GLU A 1 96 ? -23.266 -4.519 12.705 1.00 69.06 96 GLU A N 1
ATOM 733 C CA . GLU A 1 96 ? -23.090 -3.674 11.508 1.00 69.06 96 GLU A CA 1
ATOM 734 C C . GLU A 1 96 ? -21.745 -3.921 10.799 1.00 69.06 96 GLU A C 1
ATOM 736 O O . GLU A 1 96 ? -21.393 -3.248 9.825 1.00 69.06 96 GLU A O 1
ATOM 741 N N . ILE A 1 97 ? -20.961 -4.873 11.310 1.00 71.19 97 ILE A N 1
ATOM 742 C CA . ILE A 1 97 ? -19.707 -5.317 10.714 1.00 71.19 97 ILE A CA 1
ATOM 743 C C . ILE A 1 97 ? -20.033 -6.222 9.527 1.00 71.19 97 ILE A C 1
ATOM 745 O O . ILE A 1 97 ? -20.535 -7.330 9.703 1.00 71.19 97 ILE A O 1
ATOM 749 N N . ILE A 1 98 ? -19.693 -5.764 8.325 1.00 73.31 98 ILE A N 1
ATOM 750 C CA . ILE A 1 98 ? -19.922 -6.516 7.082 1.00 73.31 98 ILE A CA 1
ATOM 751 C C . ILE A 1 98 ? -18.668 -7.311 6.688 1.00 73.31 98 ILE A C 1
ATOM 753 O O . ILE A 1 98 ? -18.778 -8.380 6.098 1.00 73.31 98 ILE A O 1
ATOM 757 N N . TYR A 1 99 ? -17.473 -6.822 7.041 1.00 65.00 99 TYR A N 1
ATOM 758 C CA . TYR A 1 99 ? -16.197 -7.428 6.662 1.00 65.00 99 TYR A CA 1
ATOM 759 C C . TYR A 1 99 ? -15.471 -7.903 7.932 1.00 65.00 99 TYR A C 1
ATOM 761 O O . TYR A 1 99 ? -15.139 -7.113 8.826 1.00 65.00 99 TYR A O 1
ATOM 769 N N . LYS A 1 100 ? -15.311 -9.223 8.048 1.00 57.94 100 LYS A N 1
ATOM 770 C CA . LYS A 1 100 ? -14.610 -9.875 9.160 1.00 57.9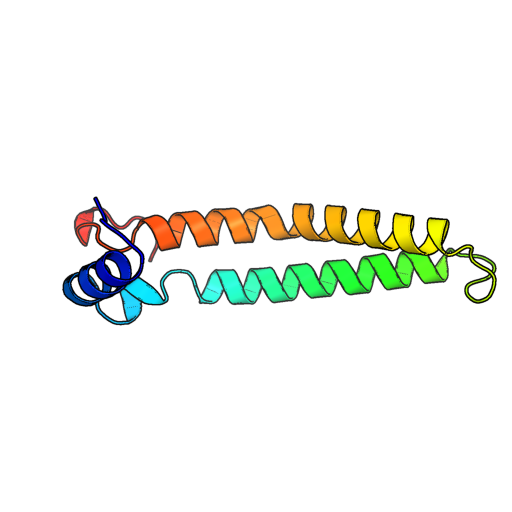4 100 LYS A CA 1
ATOM 771 C C . LYS A 1 100 ? -13.157 -10.122 8.797 1.00 57.94 100 LYS A C 1
ATOM 773 O O . LYS A 1 100 ? -12.925 -10.594 7.665 1.00 57.94 100 LYS A O 1
#

Solvent-accessible surface area (backbone atoms only — not comparable to full-atom values): 5554 Å² total; per-residue (Å²): 141,68,93,44,71,69,50,39,54,54,52,27,38,73,68,43,33,70,62,30,75,52,37,36,49,69,44,45,53,53,25,51,52,50,26,50,52,41,32,52,53,47,46,52,51,55,51,70,70,43,93,49,79,88,77,57,52,69,68,57,56,49,51,49,52,50,53,31,50,52,51,18,47,61,72,24,39,66,36,52,51,53,22,52,59,36,41,73,45,46,66,56,59,82,89,73,55,85,74,132

Secondary structure (DSSP, 8-state):
--SSHHHHHHHHHHHHHHHHHTTTHHHHHHHHHHHHHHHHHHHHHHHHH-S-TTS--HHHHHHHHHHHHHHHHHHHHHHHHHHHHHHTTTTS-GGG----

Nearest PDB structures (foldseek):
  1okc-assembly1_A  TM=9.494E-01  e=5.090E-10  Bos taurus
  4c9q-assembly1_A  TM=9.798E-01  e=1.208E-05  Saccharomyces cerevisiae
  4c9h-assembly1_A  TM=9.609E-01  e=2.127E-05  Saccharomyces cerevisiae
  4c9g-assembly1_A  TM=9.703E-01  e=4.440E-05  Saccharomyces cerevisiae
  6pam-assembly4_H  TM=5.317E-01  e=1.115E+00  Novosphingobium aromaticivorans DSM 12444

Mean predicted aligned error: 7.05 Å